Protein AF-A0A1H6X1F2-F1 (afdb_monomer_lite)

Foldseek 3Di:
DPVVVVVCCVVVVVVDDDDPVRCVVCVVVVVVVVVCLVVVHAAEAEFEDAALQPDQLVVQLVVLVVCVVVVRPRYHYYYYHPHYDDHDVVSVVVVCVRDVPPPDPPPPD

Radius of gyration: 15.28 Å; chains: 1; bounding box: 29×34×39 Å

Sequence (109 aa):
MYPTLFNTIEQSINKVFISEERKELLQPLIYYIQGKVTSKEPVQLNFICTHNSRRSHLAQIWAEVAINYFSIPSIMCYSGGTEETALYPTIILVSEVSHPKLGLIEVKK

Secondary structure (DSSP, 8-state):
--HHHHHHHHHHHTT----HHHHHHHHHHHHHHHHHHHTT--EEEEEEESSSTTHHHHHHHHHHHHHHHTT--SEEEEEE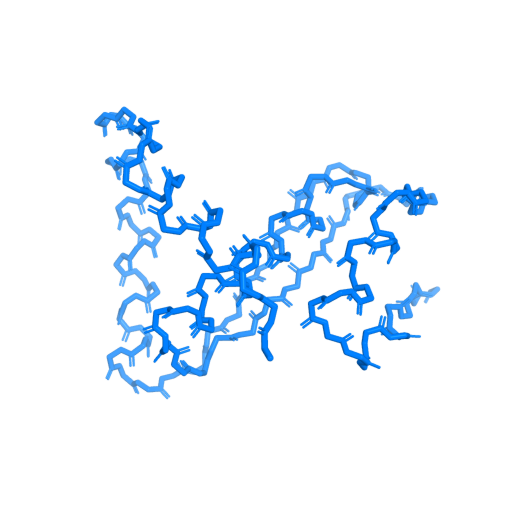ESS--PPPHHHHHHHHHH-TT--------

InterPro domains:
  IPR036196 Phosphotyrosine protein phosphatase I superfamily [SSF52788] (43-92)

Organism: NCBI:txid703342

pLDDT: mean 78.85, std 18.83, range [25.19, 97.0]

Structure (mmCIF, N/CA/C/O backbone):
data_AF-A0A1H6X1F2-F1
#
_entry.id   AF-A0A1H6X1F2-F1
#
loop_
_atom_site.group_PDB
_atom_site.id
_atom_site.type_symbol
_atom_site.label_atom_id
_atom_site.label_alt_id
_atom_site.label_comp_id
_atom_site.label_asym_id
_atom_site.label_entity_id
_atom_site.label_seq_id
_atom_site.pdbx_PDB_ins_code
_atom_site.Cartn_x
_atom_site.Cartn_y
_atom_site.Cartn_z
_atom_site.occupancy
_atom_site.B_iso_or_equiv
_atom_site.auth_seq_id
_atom_site.auth_comp_id
_atom_site.auth_asym_id
_atom_site.auth_atom_id
_atom_site.pdbx_PDB_model_num
ATOM 1 N N . MET A 1 1 ? -10.956 -21.249 3.118 1.00 56.66 1 MET A N 1
ATOM 2 C CA . MET A 1 1 ? -10.330 -19.908 3.122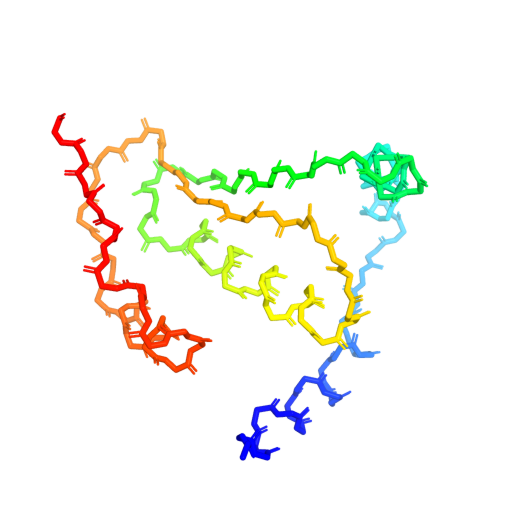 1.00 56.66 1 MET A CA 1
ATOM 3 C C . MET A 1 1 ? -8.839 -20.103 3.350 1.00 56.66 1 MET A C 1
ATOM 5 O O . MET A 1 1 ? -8.518 -20.898 4.218 1.00 56.66 1 MET A O 1
ATOM 9 N N . TYR A 1 2 ? -7.966 -19.510 2.530 1.00 75.50 2 TYR A N 1
ATOM 10 C CA . TYR A 1 2 ? -6.529 -19.824 2.422 1.00 75.50 2 TYR A CA 1
ATOM 11 C C . TYR A 1 2 ? -5.754 -19.643 3.751 1.00 75.50 2 TYR A C 1
ATOM 13 O O . TYR A 1 2 ? -5.339 -18.525 4.061 1.00 75.50 2 TYR A O 1
ATOM 21 N N . PRO A 1 3 ? -5.520 -20.714 4.537 1.00 77.62 3 PRO A N 1
ATOM 22 C CA . PRO A 1 3 ? -4.988 -20.587 5.898 1.00 77.62 3 PRO A CA 1
ATOM 23 C C . PRO A 1 3 ? -3.515 -20.164 5.900 1.00 77.62 3 PRO A C 1
ATOM 25 O O . PRO A 1 3 ? -3.083 -19.406 6.763 1.00 77.62 3 PRO A O 1
ATOM 28 N N . THR A 1 4 ? -2.753 -20.587 4.887 1.00 83.81 4 THR A N 1
ATOM 29 C CA . THR A 1 4 ? -1.360 -20.175 4.689 1.00 83.81 4 THR A CA 1
ATOM 30 C C . THR A 1 4 ? -1.250 -18.668 4.480 1.00 83.81 4 THR A C 1
ATOM 32 O O . THR A 1 4 ? -0.432 -18.035 5.134 1.00 83.81 4 THR A O 1
ATOM 35 N N . LEU A 1 5 ? -2.105 -18.084 3.631 1.00 80.25 5 LEU A N 1
ATOM 36 C CA . LEU A 1 5 ? -2.103 -16.644 3.358 1.00 80.25 5 LEU A CA 1
ATOM 37 C C . LEU A 1 5 ? -2.429 -15.839 4.619 1.00 80.25 5 LEU A C 1
ATOM 39 O O . LEU A 1 5 ? -1.726 -14.883 4.931 1.00 80.25 5 LEU A O 1
ATOM 43 N N . PHE A 1 6 ? -3.458 -16.256 5.362 1.00 83.38 6 PHE A N 1
ATOM 44 C CA . PHE A 1 6 ? -3.837 -15.602 6.614 1.00 83.38 6 PHE A CA 1
ATOM 45 C C . PHE A 1 6 ? -2.685 -15.622 7.629 1.00 83.38 6 PHE A C 1
ATOM 47 O O . PHE A 1 6 ? -2.293 -14.577 8.140 1.00 83.38 6 PHE A O 1
ATOM 54 N N . ASN A 1 7 ? -2.069 -16.789 7.837 1.00 85.38 7 ASN A N 1
ATOM 55 C CA . ASN A 1 7 ? -0.923 -16.926 8.734 1.00 85.38 7 ASN A CA 1
ATOM 56 C C . ASN A 1 7 ? 0.277 -16.081 8.285 1.00 85.38 7 ASN A C 1
ATOM 58 O O . ASN A 1 7 ? 0.965 -15.505 9.125 1.00 85.38 7 ASN A O 1
ATOM 62 N N . THR A 1 8 ? 0.536 -15.984 6.977 1.00 85.88 8 THR A N 1
ATOM 63 C CA . THR A 1 8 ? 1.590 -15.109 6.449 1.00 85.88 8 THR A CA 1
ATOM 64 C C . THR A 1 8 ? 1.301 -13.643 6.765 1.00 85.88 8 THR A C 1
ATOM 66 O O . THR A 1 8 ? 2.194 -12.951 7.243 1.00 85.88 8 THR A O 1
ATOM 69 N N . ILE A 1 9 ? 0.067 -13.174 6.560 1.00 86.25 9 ILE A N 1
ATOM 70 C CA . ILE A 1 9 ? -0.320 -11.788 6.863 1.00 86.25 9 ILE A CA 1
ATOM 71 C C . ILE A 1 9 ? -0.126 -11.493 8.357 1.00 86.25 9 ILE A C 1
ATOM 73 O O . ILE A 1 9 ? 0.587 -10.547 8.688 1.00 86.25 9 ILE A O 1
ATOM 77 N N . GLU A 1 10 ? -0.662 -12.335 9.244 1.00 86.25 10 GLU A N 1
ATOM 78 C CA . GLU A 1 10 ? -0.521 -12.209 10.707 1.00 86.25 10 GLU A CA 1
ATOM 79 C C . GLU A 1 10 ? 0.945 -12.111 11.150 1.00 86.25 10 GLU A C 1
ATOM 81 O O . GLU A 1 10 ? 1.337 -11.249 11.941 1.00 86.25 10 GLU A O 1
ATOM 86 N N . GLN A 1 11 ? 1.792 -12.987 10.606 1.00 85.69 11 GLN A N 1
ATOM 87 C CA . GLN A 1 11 ? 3.205 -13.044 10.968 1.00 85.69 11 GLN A CA 1
ATOM 88 C C . GLN A 1 11 ? 4.025 -11.888 10.397 1.00 85.69 11 GLN A C 1
ATOM 90 O O . GLN A 1 11 ? 5.096 -11.600 10.940 1.00 85.69 11 GLN A O 1
ATOM 95 N N . SER A 1 12 ? 3.576 -11.265 9.307 1.00 84.88 12 SER A N 1
ATOM 96 C CA . SER A 1 12 ? 4.316 -10.220 8.602 1.00 84.88 12 SER A CA 1
ATOM 97 C C . SER A 1 12 ? 3.882 -8.812 8.993 1.00 84.88 12 SER A C 1
ATOM 99 O O . SER A 1 12 ? 4.750 -7.955 9.134 1.00 84.88 12 SER A O 1
ATOM 101 N N . ILE A 1 13 ? 2.587 -8.560 9.208 1.00 81.56 13 ILE A N 1
ATOM 102 C CA . ILE A 1 13 ? 2.045 -7.199 9.351 1.00 81.56 13 ILE A CA 1
ATOM 103 C C . ILE A 1 13 ? 2.634 -6.451 10.552 1.00 81.56 13 ILE A C 1
ATOM 105 O O . ILE A 1 13 ? 3.012 -5.289 10.438 1.00 81.56 13 ILE A O 1
ATOM 109 N N . ASN A 1 14 ? 2.839 -7.161 11.664 1.00 75.81 14 ASN A N 1
ATOM 110 C CA . ASN A 1 14 ? 3.421 -6.613 12.891 1.00 75.81 14 ASN A CA 1
ATOM 111 C C . ASN A 1 14 ? 4.955 -6.502 12.849 1.00 75.81 14 ASN A C 1
ATOM 113 O O . ASN A 1 14 ? 5.558 -5.935 13.756 1.00 75.81 14 ASN A O 1
ATOM 117 N N . LYS A 1 15 ? 5.604 -7.061 11.819 1.00 83.31 15 LYS A N 1
ATOM 118 C CA . LYS A 1 15 ? 7.068 -7.055 11.659 1.00 83.31 15 LYS A CA 1
ATOM 119 C C . LYS A 1 15 ? 7.554 -6.027 10.641 1.00 83.31 15 LYS A C 1
ATOM 121 O O . LYS A 1 15 ? 8.763 -5.864 10.484 1.00 83.31 15 LYS A O 1
ATOM 126 N N . VAL A 1 16 ? 6.646 -5.352 9.935 1.00 84.38 16 VAL A N 1
ATOM 127 C CA . VAL A 1 16 ? 7.026 -4.314 8.975 1.00 84.38 16 VAL A CA 1
ATOM 128 C C . VAL A 1 16 ? 7.554 -3.107 9.743 1.00 84.38 16 VAL A C 1
ATOM 130 O O . VAL A 1 16 ? 6.804 -2.372 10.380 1.00 84.38 16 VAL A O 1
ATOM 133 N N . PHE A 1 17 ? 8.865 -2.891 9.667 1.00 89.94 17 PHE A N 1
ATOM 134 C CA . PHE A 1 17 ? 9.474 -1.670 10.167 1.00 89.94 17 PHE A CA 1
ATOM 135 C C . PHE A 1 17 ? 9.176 -0.509 9.209 1.00 89.94 17 PHE A C 1
ATOM 137 O O . PHE A 1 17 ? 9.514 -0.565 8.026 1.00 89.94 17 PHE A O 1
ATOM 144 N N . ILE A 1 18 ? 8.561 0.551 9.732 1.00 89.88 18 ILE A N 1
ATOM 145 C CA . ILE A 1 18 ? 8.316 1.813 9.027 1.00 89.88 18 ILE A CA 1
ATOM 146 C C . ILE A 1 18 ? 8.982 2.911 9.853 1.00 89.88 18 ILE A C 1
ATOM 148 O O . ILE A 1 18 ? 8.654 3.065 11.030 1.00 89.88 18 ILE A O 1
ATOM 152 N N . SER A 1 19 ? 9.916 3.652 9.254 1.00 95.81 19 SER A N 1
ATOM 153 C CA . SER A 1 19 ? 10.603 4.751 9.940 1.00 95.81 19 SER A CA 1
ATOM 154 C C . SER A 1 19 ? 9.634 5.872 10.324 1.00 95.81 19 SER A C 1
ATOM 156 O O . SER A 1 19 ? 8.629 6.089 9.643 1.00 95.81 19 SER A O 1
ATOM 158 N N . GLU A 1 20 ? 9.955 6.619 11.382 1.00 95.75 20 GLU A N 1
ATOM 159 C CA . GLU A 1 20 ? 9.141 7.764 11.819 1.00 95.75 20 GLU A CA 1
ATOM 160 C C . GLU A 1 20 ? 8.999 8.817 10.714 1.00 95.75 20 GLU A C 1
ATOM 162 O O . GLU A 1 20 ? 7.887 9.235 10.417 1.00 95.75 20 GLU A O 1
ATOM 167 N N . GLU A 1 21 ? 10.080 9.118 9.986 1.00 97.00 21 GLU A N 1
ATOM 168 C CA . GLU A 1 21 ? 10.047 10.004 8.812 1.00 97.00 21 GLU A CA 1
ATOM 169 C C . GLU A 1 21 ? 8.998 9.558 7.776 1.00 97.00 21 GLU A C 1
ATOM 171 O O . GLU A 1 21 ? 8.260 10.370 7.219 1.00 97.00 21 GLU A O 1
ATOM 176 N N . ARG A 1 22 ? 8.882 8.245 7.519 1.00 95.56 22 ARG A N 1
ATOM 177 C CA . ARG A 1 22 ? 7.886 7.721 6.573 1.00 95.56 22 ARG A CA 1
ATOM 178 C C . ARG A 1 22 ? 6.472 7.801 7.130 1.00 95.56 22 ARG A C 1
ATOM 180 O O . ARG A 1 22 ? 5.555 8.032 6.346 1.00 95.56 22 ARG A O 1
ATOM 187 N N . LYS A 1 23 ? 6.280 7.622 8.439 1.00 94.25 23 LYS A N 1
ATOM 188 C CA . LYS A 1 23 ? 4.969 7.804 9.080 1.00 94.25 23 LYS A CA 1
ATOM 189 C C . LYS A 1 23 ? 4.522 9.259 8.987 1.00 94.25 23 LYS A C 1
ATOM 191 O O . LYS A 1 23 ? 3.413 9.511 8.527 1.00 94.25 23 LYS A O 1
ATOM 196 N N . GLU A 1 24 ? 5.403 10.197 9.325 1.00 96.69 24 GLU A N 1
ATOM 197 C CA . GLU A 1 24 ? 5.139 11.636 9.231 1.00 96.69 24 GLU A CA 1
ATOM 198 C C . GLU A 1 24 ? 4.801 12.054 7.797 1.00 96.69 24 GLU A C 1
ATOM 200 O O . GLU A 1 24 ? 3.791 12.719 7.566 1.00 96.69 24 GLU A O 1
ATOM 205 N N . LEU A 1 25 ? 5.578 11.584 6.815 1.00 96.81 25 LEU A N 1
ATOM 206 C CA . LEU A 1 25 ? 5.326 11.849 5.398 1.00 96.81 25 LEU A CA 1
ATOM 207 C C . LEU A 1 25 ? 3.957 11.325 4.930 1.00 96.81 25 LEU A C 1
ATOM 209 O O . LEU A 1 25 ? 3.305 11.953 4.096 1.00 96.81 25 LEU A O 1
ATOM 213 N N . LEU A 1 26 ? 3.520 10.167 5.436 1.00 95.06 26 LEU A N 1
ATOM 214 C CA . LEU A 1 26 ? 2.242 9.549 5.067 1.00 95.06 26 LEU A CA 1
ATOM 215 C C . LEU A 1 26 ? 1.050 10.102 5.857 1.00 95.06 26 LEU A C 1
ATOM 217 O O . LEU A 1 26 ? -0.095 9.882 5.454 1.00 95.06 26 LEU A O 1
ATOM 221 N N . GLN A 1 27 ? 1.287 10.844 6.938 1.00 96.38 27 GLN A N 1
ATOM 222 C CA . GLN A 1 27 ? 0.243 11.339 7.829 1.00 96.38 27 GLN A CA 1
ATOM 223 C C . GLN A 1 27 ? -0.857 12.153 7.113 1.00 96.38 27 GLN A C 1
ATOM 225 O O . GLN A 1 27 ? -2.035 11.899 7.380 1.00 96.38 27 GLN A O 1
ATOM 230 N N . PRO A 1 28 ? -0.552 13.064 6.162 1.00 96.44 28 PRO A N 1
ATOM 231 C CA . PRO A 1 28 ? -1.588 13.797 5.431 1.00 96.44 28 PRO A CA 1
ATOM 232 C C . PRO A 1 28 ? -2.487 12.884 4.588 1.00 96.44 28 PRO A C 1
ATOM 234 O O . PRO A 1 28 ? -3.701 13.078 4.539 1.00 96.44 28 PRO A O 1
ATOM 237 N N . LEU A 1 29 ? -1.903 11.860 3.955 1.00 93.75 29 LEU A N 1
ATOM 238 C CA . LEU A 1 29 ? -2.649 10.877 3.167 1.00 93.75 29 LEU A CA 1
ATOM 239 C C . LEU A 1 29 ? -3.561 10.035 4.067 1.00 93.75 29 LEU A C 1
ATOM 241 O O . LEU A 1 29 ? -4.724 9.818 3.729 1.00 93.75 29 LEU A O 1
ATOM 245 N N . ILE A 1 30 ? -3.052 9.608 5.227 1.00 93.88 30 ILE A N 1
ATOM 246 C CA . ILE A 1 30 ? -3.829 8.872 6.232 1.00 93.88 30 ILE A CA 1
ATOM 247 C C . ILE A 1 30 ? -5.024 9.709 6.688 1.00 93.88 30 ILE A C 1
ATOM 249 O O . ILE A 1 30 ? -6.148 9.213 6.676 1.00 93.88 30 ILE A O 1
ATOM 253 N N . TYR A 1 31 ? -4.814 10.982 7.034 1.00 96.50 31 TYR A N 1
ATOM 254 C CA . TYR A 1 31 ? -5.905 11.862 7.456 1.00 96.50 31 TYR A CA 1
ATOM 255 C C . TYR A 1 31 ? -6.950 12.077 6.364 1.00 96.50 31 TYR A C 1
ATOM 257 O O . TYR A 1 31 ? -8.145 12.039 6.655 1.00 96.50 31 TYR A O 1
ATOM 265 N N . TYR A 1 32 ? -6.526 12.247 5.111 1.00 94.69 32 TYR A N 1
ATOM 266 C CA . TYR A 1 32 ? -7.448 12.379 3.987 1.00 94.69 32 TYR A CA 1
ATOM 267 C C . TYR A 1 32 ? -8.326 11.130 3.817 1.00 94.69 32 TYR A C 1
ATOM 269 O O . TYR A 1 32 ? -9.553 11.235 3.756 1.00 94.69 32 TYR A O 1
ATOM 277 N N . ILE A 1 33 ? -7.709 9.943 3.788 1.00 93.69 33 ILE A N 1
ATOM 278 C CA . ILE A 1 33 ? -8.425 8.669 3.635 1.00 93.69 33 ILE A CA 1
ATOM 279 C C . ILE A 1 33 ? -9.351 8.435 4.830 1.00 93.69 33 ILE A C 1
ATOM 281 O O . ILE A 1 33 ? -10.524 8.126 4.641 1.00 93.69 33 ILE A O 1
ATOM 285 N N . GLN A 1 34 ? -8.858 8.628 6.056 1.00 94.00 34 GLN A N 1
ATOM 286 C CA . GLN A 1 34 ? -9.656 8.438 7.265 1.00 94.00 34 GLN A CA 1
ATOM 287 C C . GLN A 1 34 ? -10.854 9.389 7.302 1.00 94.00 34 GLN A C 1
ATOM 289 O O . GLN A 1 34 ? -11.946 8.962 7.662 1.00 94.00 34 GLN A O 1
ATOM 294 N N . GLY A 1 35 ? -10.682 10.650 6.894 1.00 95.56 35 GLY A N 1
ATOM 295 C CA . GLY A 1 35 ? -11.781 11.607 6.782 1.00 95.56 35 GLY A CA 1
ATOM 296 C C . GLY A 1 35 ? -12.882 11.104 5.847 1.00 95.56 35 GLY A C 1
ATOM 297 O O . GLY A 1 35 ? -14.050 11.089 6.229 1.00 95.56 35 GLY A O 1
ATOM 298 N N . LYS A 1 36 ? -12.510 10.602 4.663 1.00 94.62 36 LYS A N 1
ATOM 299 C CA . LYS A 1 36 ? -13.453 10.004 3.704 1.00 94.62 36 LYS A CA 1
ATOM 300 C C . LYS A 1 36 ? -14.159 8.772 4.274 1.00 94.62 36 LYS A C 1
ATOM 302 O O . LYS A 1 36 ? -15.380 8.683 4.185 1.00 94.62 36 LYS A O 1
ATOM 307 N N . VAL A 1 37 ? -13.415 7.865 4.912 1.00 92.19 37 VAL A N 1
ATOM 308 C CA . VAL A 1 37 ? -13.967 6.653 5.543 1.00 92.19 37 VAL A CA 1
ATOM 309 C C . VAL A 1 37 ? -14.962 7.015 6.648 1.00 92.19 37 VAL A C 1
ATOM 311 O O . VAL A 1 37 ? -16.075 6.490 6.668 1.00 92.19 37 VAL A O 1
ATOM 314 N N . THR A 1 38 ? -14.606 7.950 7.532 1.00 93.94 38 THR A N 1
ATOM 315 C CA . THR A 1 38 ? -15.483 8.425 8.613 1.00 93.94 38 THR A CA 1
ATOM 316 C C . THR A 1 38 ? -16.754 9.075 8.060 1.00 93.94 38 THR A C 1
ATOM 318 O O . THR A 1 38 ? -17.845 8.815 8.567 1.00 93.94 38 THR A O 1
ATOM 321 N N . SER A 1 39 ? -16.637 9.857 6.983 1.00 95.00 39 SER A N 1
ATOM 322 C CA . SER A 1 39 ? -17.772 10.473 6.281 1.00 95.00 39 SER A CA 1
ATOM 323 C C . SER A 1 39 ? -18.554 9.504 5.386 1.00 95.00 39 SER A C 1
ATOM 325 O O . SER A 1 39 ? -19.537 9.910 4.768 1.00 95.00 39 SER A O 1
ATOM 327 N N . LYS A 1 40 ? -18.156 8.224 5.317 1.00 92.75 40 LYS A N 1
ATOM 328 C CA . LYS A 1 40 ? -18.737 7.193 4.434 1.00 92.75 40 LYS A CA 1
ATOM 329 C C . LYS A 1 40 ? -18.706 7.573 2.950 1.00 92.75 40 LYS A C 1
ATOM 331 O O . LYS A 1 40 ? -19.547 7.134 2.167 1.00 92.75 40 LYS A O 1
ATOM 336 N N . GLU A 1 41 ? -17.733 8.385 2.564 1.00 91.88 41 GLU A N 1
ATOM 337 C CA . GLU A 1 41 ? -17.490 8.749 1.177 1.00 91.88 41 GLU A CA 1
ATOM 338 C C . GLU A 1 41 ? -16.654 7.665 0.481 1.00 91.88 41 GLU A C 1
ATOM 340 O O . GLU A 1 41 ? -15.807 7.033 1.120 1.00 91.88 41 GLU A O 1
ATOM 345 N N . PRO A 1 42 ? -16.852 7.441 -0.830 1.00 89.38 42 PRO A N 1
ATOM 346 C CA . PRO A 1 42 ? -16.041 6.488 -1.574 1.00 89.38 42 PRO A CA 1
ATOM 347 C C . PRO A 1 42 ? -14.574 6.934 -1.609 1.00 89.38 42 PRO A C 1
ATOM 349 O O . PRO A 1 42 ? -14.269 8.095 -1.892 1.00 89.38 42 PRO A O 1
ATOM 352 N N . VAL A 1 43 ? -13.661 5.990 -1.378 1.00 93.38 43 VAL A N 1
ATOM 353 C CA . VAL A 1 43 ? -12.214 6.203 -1.513 1.00 93.38 43 VAL A CA 1
ATOM 354 C C . VAL A 1 43 ? -11.718 5.465 -2.747 1.00 93.38 43 VAL A C 1
ATOM 356 O O . VAL A 1 43 ? -12.002 4.283 -2.931 1.00 93.38 43 VAL A O 1
ATOM 359 N N . GLN A 1 44 ? -10.948 6.155 -3.583 1.00 92.56 44 GLN A N 1
ATOM 360 C CA . GLN A 1 44 ? -10.278 5.567 -4.740 1.00 92.56 44 GLN A CA 1
ATOM 361 C C . GLN A 1 44 ? -8.768 5.717 -4.570 1.00 92.56 44 GLN A C 1
ATOM 363 O O . GLN A 1 44 ? -8.260 6.834 -4.470 1.00 92.56 44 GLN A O 1
ATOM 368 N N . LEU A 1 45 ? -8.052 4.596 -4.517 1.00 92.75 45 LEU A N 1
ATOM 369 C CA . LEU A 1 45 ? -6.596 4.559 -4.409 1.00 92.75 45 LEU A CA 1
ATOM 370 C C . LEU A 1 45 ? -5.995 4.168 -5.757 1.00 92.75 45 LEU A C 1
ATOM 372 O O . LEU A 1 45 ? -6.191 3.048 -6.219 1.00 92.75 45 LEU A O 1
ATOM 376 N N . ASN A 1 46 ? -5.241 5.083 -6.363 1.00 92.31 46 ASN A N 1
ATOM 377 C CA . ASN A 1 46 ? -4.541 4.856 -7.625 1.00 92.31 46 ASN A CA 1
ATOM 378 C C . ASN A 1 46 ? -3.043 4.683 -7.361 1.00 92.31 46 ASN A C 1
ATOM 380 O O . ASN A 1 46 ? -2.356 5.636 -6.991 1.00 92.31 46 ASN A O 1
ATOM 384 N N . PHE A 1 47 ? -2.523 3.478 -7.574 1.00 90.69 47 PHE A N 1
ATOM 385 C CA . PHE A 1 47 ? -1.096 3.194 -7.452 1.00 90.69 47 PHE A CA 1
ATOM 386 C C . PHE A 1 47 ? -0.410 3.370 -8.802 1.00 90.69 47 PHE A C 1
ATOM 388 O O . PHE A 1 47 ? -0.694 2.644 -9.748 1.00 90.69 47 PHE A O 1
ATOM 395 N N . ILE A 1 48 ? 0.527 4.309 -8.899 1.00 88.44 48 ILE A N 1
ATOM 396 C CA . ILE A 1 48 ? 1.216 4.618 -10.156 1.00 88.44 48 ILE A CA 1
ATOM 397 C C . ILE A 1 48 ? 2.675 4.180 -10.056 1.00 88.44 48 ILE A C 1
ATOM 399 O O . ILE A 1 48 ? 3.369 4.471 -9.082 1.00 88.44 48 ILE A O 1
ATOM 403 N N . CYS A 1 49 ? 3.160 3.476 -11.076 1.00 85.88 49 CYS A N 1
ATOM 404 C CA . CYS A 1 49 ? 4.592 3.308 -11.309 1.00 85.88 49 CYS A CA 1
ATOM 405 C C . CYS A 1 49 ? 4.921 3.631 -12.771 1.00 85.88 49 CYS A C 1
ATOM 407 O O . CYS A 1 49 ? 4.020 3.922 -13.542 1.00 85.88 49 CYS A O 1
ATOM 409 N N . THR A 1 50 ? 6.191 3.586 -13.176 1.00 86.62 50 THR A N 1
ATOM 410 C CA . THR A 1 50 ? 6.573 3.979 -14.546 1.00 86.62 50 THR A CA 1
ATOM 411 C C . THR A 1 50 ? 5.856 3.156 -15.620 1.00 86.62 50 THR A C 1
ATOM 413 O O . THR A 1 50 ? 5.238 3.708 -16.509 1.00 86.62 50 THR A O 1
ATOM 416 N N . HIS A 1 51 ? 5.858 1.832 -15.495 1.00 84.06 51 HIS A N 1
ATOM 417 C CA . HIS A 1 51 ? 5.483 0.924 -16.587 1.00 84.06 51 HIS A CA 1
ATOM 418 C C . HIS A 1 51 ? 4.141 0.210 -16.386 1.00 84.06 51 HIS A C 1
ATOM 420 O O . HIS A 1 51 ? 3.814 -0.705 -17.133 1.00 84.06 51 HIS A O 1
ATOM 426 N N . ASN A 1 52 ? 3.458 0.485 -15.272 1.00 82.06 52 ASN A N 1
ATOM 427 C CA . ASN A 1 52 ? 2.419 -0.356 -14.662 1.00 82.06 52 ASN A CA 1
ATOM 428 C C . ASN A 1 52 ? 2.820 -1.820 -14.398 1.00 82.06 52 ASN A C 1
ATOM 430 O O . ASN A 1 52 ? 2.139 -2.499 -13.656 1.00 82.06 52 ASN A O 1
ATOM 434 N N . SER A 1 53 ? 3.929 -2.335 -14.917 1.00 81.31 53 SER A N 1
ATOM 435 C CA . SER A 1 53 ? 4.116 -3.776 -15.070 1.00 81.31 53 SER A CA 1
ATOM 436 C C . SER A 1 53 ? 4.355 -4.559 -13.788 1.00 81.31 53 SER A C 1
ATOM 438 O O . SER A 1 53 ? 4.291 -5.779 -13.856 1.00 81.31 53 SER A O 1
ATOM 440 N N . ARG A 1 54 ? 4.689 -3.902 -12.659 1.00 84.00 54 ARG A N 1
ATOM 441 C CA . ARG A 1 54 ? 5.049 -4.561 -11.383 1.00 84.00 54 ARG A CA 1
ATOM 442 C C . ARG A 1 54 ? 4.580 -3.867 -10.113 1.00 84.00 54 ARG A C 1
ATOM 444 O O . ARG A 1 54 ? 3.684 -4.348 -9.428 1.00 84.00 54 ARG A O 1
ATOM 451 N N . ARG A 1 55 ? 5.238 -2.762 -9.760 1.00 89.31 55 ARG A N 1
ATOM 452 C CA . ARG A 1 55 ? 5.134 -2.148 -8.424 1.00 89.31 55 ARG A CA 1
ATOM 453 C C . ARG A 1 55 ? 3.725 -1.640 -8.117 1.00 89.31 55 ARG A C 1
ATOM 455 O O . ARG A 1 55 ? 3.250 -1.839 -7.007 1.00 89.31 55 ARG A O 1
ATOM 462 N N . SER A 1 56 ? 3.062 -1.028 -9.095 1.00 87.38 56 SER A N 1
ATOM 463 C CA . SER A 1 56 ? 1.691 -0.531 -8.949 1.00 87.38 56 SER A CA 1
ATOM 464 C C . SER A 1 56 ? 0.673 -1.660 -8.784 1.00 87.38 56 SER A C 1
ATOM 466 O O . SER A 1 56 ? -0.188 -1.558 -7.918 1.00 87.38 56 SER A O 1
ATOM 468 N N . HIS A 1 57 ? 0.800 -2.762 -9.532 1.00 86.75 57 HIS A N 1
ATOM 469 C CA . HIS A 1 57 ? -0.063 -3.937 -9.346 1.00 86.75 57 HIS A CA 1
ATOM 470 C C . HIS A 1 57 ? 0.145 -4.604 -7.989 1.00 86.75 57 HIS A C 1
ATOM 472 O O . HIS A 1 57 ? -0.827 -4.914 -7.311 1.00 86.75 57 HIS A O 1
ATOM 478 N N . LEU A 1 58 ? 1.399 -4.796 -7.560 1.00 89.19 58 LEU A N 1
ATOM 479 C CA . LEU A 1 58 ? 1.675 -5.345 -6.230 1.00 89.19 58 LEU A CA 1
ATOM 480 C C . LEU A 1 58 ? 1.078 -4.456 -5.134 1.00 89.19 58 LEU A C 1
ATOM 482 O O . LEU A 1 58 ? 0.481 -4.974 -4.198 1.00 89.19 58 LEU A O 1
ATOM 486 N N . ALA A 1 59 ? 1.191 -3.132 -5.268 1.00 91.00 59 ALA A N 1
ATOM 487 C CA . ALA A 1 59 ? 0.587 -2.198 -4.327 1.00 91.00 59 ALA A CA 1
ATOM 488 C C . ALA A 1 59 ? -0.949 -2.283 -4.323 1.00 91.00 59 ALA A C 1
ATOM 490 O O . ALA A 1 59 ? -1.535 -2.325 -3.245 1.00 91.00 59 ALA A O 1
ATOM 491 N N . GLN A 1 60 ? -1.589 -2.389 -5.494 1.00 91.44 60 GLN A N 1
ATOM 492 C CA . GLN A 1 60 ? -3.036 -2.600 -5.597 1.00 91.44 60 GLN A CA 1
ATOM 493 C C . GLN A 1 60 ? -3.465 -3.885 -4.876 1.00 91.44 60 GLN A C 1
ATOM 495 O O . GLN A 1 60 ? -4.345 -3.833 -4.022 1.00 91.44 60 GLN A O 1
ATOM 500 N N . ILE A 1 61 ? -2.818 -5.017 -5.169 1.00 90.62 61 ILE A N 1
ATOM 501 C CA . ILE A 1 61 ? -3.160 -6.316 -4.571 1.00 90.62 61 ILE A CA 1
ATOM 502 C C . ILE A 1 61 ? -2.990 -6.270 -3.049 1.00 90.62 61 ILE A C 1
ATOM 504 O O . ILE A 1 61 ? -3.881 -6.689 -2.315 1.00 90.62 61 ILE A O 1
ATOM 508 N N . TRP A 1 62 ? -1.873 -5.733 -2.551 1.00 89.94 62 TRP A N 1
ATOM 509 C CA . TRP A 1 62 ? -1.642 -5.629 -1.108 1.00 89.94 62 TRP A CA 1
ATOM 510 C C . TRP A 1 62 ? -2.603 -4.659 -0.417 1.00 89.94 62 TRP A C 1
ATOM 512 O O . TRP A 1 62 ? -3.002 -4.917 0.718 1.00 89.94 62 TRP A O 1
ATOM 522 N N . ALA A 1 63 ? -3.013 -3.581 -1.088 1.00 90.88 63 ALA A N 1
ATOM 523 C CA . ALA A 1 63 ? -4.031 -2.677 -0.570 1.00 90.88 63 ALA A CA 1
ATOM 524 C C . ALA A 1 63 ? -5.393 -3.375 -0.473 1.00 90.88 63 ALA A C 1
ATOM 526 O O . ALA A 1 63 ? -6.018 -3.319 0.581 1.00 90.88 63 ALA A O 1
ATOM 527 N N . GLU A 1 64 ? -5.819 -4.098 -1.512 1.00 89.31 64 GLU A N 1
ATOM 528 C CA . GLU A 1 64 ? -7.052 -4.893 -1.483 1.00 89.31 64 GLU A CA 1
ATOM 529 C C . GLU A 1 64 ? -7.015 -5.951 -0.372 1.00 89.31 64 GLU A C 1
ATOM 531 O O . GLU A 1 64 ? -7.991 -6.106 0.364 1.00 89.31 64 GLU A O 1
ATOM 536 N N . VAL A 1 65 ? -5.884 -6.641 -0.193 1.00 88.44 65 VAL A N 1
ATOM 537 C CA . VAL A 1 65 ? -5.690 -7.595 0.911 1.00 88.44 65 VAL A CA 1
ATOM 538 C C . VAL A 1 65 ? -5.845 -6.901 2.265 1.00 88.44 65 VAL A C 1
ATOM 540 O O . VAL A 1 65 ? -6.578 -7.405 3.113 1.00 88.44 65 VAL A O 1
ATOM 543 N N . ALA A 1 66 ? -5.215 -5.742 2.469 1.00 88.75 66 ALA A N 1
ATOM 544 C CA . ALA A 1 66 ? -5.308 -4.996 3.722 1.00 88.75 66 ALA A CA 1
ATOM 545 C C . ALA A 1 66 ? -6.735 -4.490 3.993 1.00 88.75 66 ALA A C 1
ATOM 547 O O . ALA A 1 66 ? -7.231 -4.631 5.107 1.00 88.75 66 ALA A O 1
ATOM 548 N N . ILE A 1 67 ? -7.418 -3.953 2.979 1.00 89.38 67 ILE A N 1
ATOM 549 C CA . ILE A 1 67 ? -8.806 -3.475 3.068 1.00 89.38 67 ILE A CA 1
ATOM 550 C C . ILE A 1 67 ? -9.736 -4.606 3.519 1.00 89.38 67 ILE A C 1
ATOM 552 O O . ILE A 1 67 ? -10.526 -4.421 4.444 1.00 89.38 67 ILE A O 1
ATOM 556 N N . ASN A 1 68 ? -9.602 -5.788 2.906 1.00 87.38 68 ASN A N 1
ATOM 557 C CA . ASN A 1 68 ? -10.378 -6.968 3.281 1.00 87.38 68 ASN A CA 1
ATOM 558 C C . ASN A 1 68 ? -10.014 -7.469 4.686 1.00 87.38 68 ASN A C 1
ATOM 560 O O . ASN A 1 68 ? -10.903 -7.754 5.483 1.00 87.38 68 ASN A O 1
ATOM 564 N N . TYR A 1 69 ? -8.721 -7.544 5.011 1.00 86.94 69 TYR A N 1
ATOM 565 C CA . TYR A 1 69 ? -8.241 -8.028 6.307 1.00 86.94 69 TYR A CA 1
ATOM 566 C C . TYR A 1 69 ? -8.696 -7.128 7.471 1.00 86.94 69 TYR A C 1
ATOM 568 O O . TYR A 1 69 ? -9.193 -7.629 8.476 1.00 86.94 69 TYR A O 1
ATOM 576 N N . PHE A 1 70 ? -8.620 -5.803 7.316 1.00 87.81 70 PHE A N 1
ATOM 577 C CA . PHE A 1 70 ? -9.075 -4.834 8.322 1.00 87.81 70 PHE A CA 1
ATOM 578 C C . PHE A 1 70 ? -10.572 -4.505 8.238 1.00 87.81 70 PHE A C 1
ATOM 580 O O . PHE A 1 70 ? -11.056 -3.681 9.012 1.00 87.81 70 PHE A O 1
ATOM 587 N N . SER A 1 71 ? -11.317 -5.139 7.325 1.00 89.50 71 SER A N 1
ATOM 588 C CA . SER A 1 71 ? -12.758 -4.920 7.135 1.00 89.50 71 SER A CA 1
ATOM 589 C C . SER A 1 71 ? -13.132 -3.445 6.922 1.00 89.50 71 SER A C 1
ATOM 591 O O . SER A 1 71 ? -14.119 -2.962 7.478 1.00 89.50 71 SER A O 1
ATOM 593 N N . ILE A 1 72 ? -12.347 -2.716 6.120 1.00 86.69 72 ILE A N 1
ATOM 594 C CA . ILE A 1 72 ? -12.601 -1.302 5.810 1.00 86.69 72 ILE A CA 1
ATOM 595 C C . ILE A 1 72 ? -13.493 -1.228 4.561 1.00 86.69 72 ILE A C 1
ATOM 597 O O . ILE A 1 72 ? -13.035 -1.553 3.468 1.00 86.69 72 ILE A O 1
ATOM 601 N N . PRO A 1 73 ? -14.770 -0.828 4.666 1.00 80.25 73 PRO A N 1
ATOM 602 C CA . PRO A 1 73 ? -15.656 -0.799 3.509 1.00 80.25 73 PRO A CA 1
ATOM 603 C C . PRO A 1 73 ? -15.357 0.394 2.587 1.00 80.25 73 PRO A C 1
ATOM 605 O O . PRO A 1 73 ? -14.762 1.390 2.993 1.00 80.25 73 PRO A O 1
ATOM 608 N N . SER A 1 74 ? -15.859 0.319 1.351 1.00 83.25 74 SER A N 1
ATOM 609 C CA . SER A 1 74 ? -15.956 1.461 0.421 1.00 83.25 74 SER A CA 1
ATOM 610 C C . SER A 1 74 ? -14.630 2.052 -0.081 1.00 83.25 74 SER A C 1
ATOM 612 O O . SER A 1 74 ? -14.587 3.216 -0.490 1.00 83.25 74 SER A O 1
ATOM 614 N N . ILE A 1 75 ? -13.565 1.246 -0.115 1.00 90.50 75 ILE A N 1
ATOM 615 C CA . ILE A 1 75 ? -12.300 1.599 -0.768 1.00 90.50 75 ILE A CA 1
ATOM 616 C C . ILE A 1 75 ? -12.134 0.768 -2.045 1.00 90.50 75 ILE A C 1
ATOM 618 O O . ILE A 1 75 ? -12.196 -0.458 -2.004 1.00 90.50 75 ILE A O 1
ATOM 622 N N . MET A 1 76 ? -11.909 1.438 -3.176 1.00 91.19 76 MET A N 1
ATOM 623 C CA . MET A 1 76 ? -11.560 0.816 -4.456 1.00 91.19 76 MET A CA 1
ATOM 624 C C . MET A 1 76 ? -10.096 1.098 -4.787 1.00 91.19 76 MET A C 1
ATOM 626 O O . MET A 1 76 ? -9.622 2.224 -4.616 1.00 91.19 76 MET A O 1
ATOM 630 N N . CYS A 1 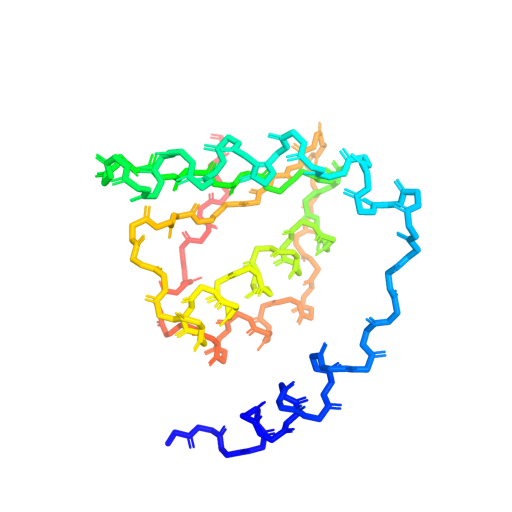77 ? -9.380 0.085 -5.268 1.00 92.19 77 CYS A N 1
ATOM 631 C CA . CYS A 1 77 ? -7.975 0.198 -5.642 1.00 92.19 77 CYS A CA 1
ATOM 632 C C . CYS A 1 77 ? -7.787 -0.012 -7.142 1.00 92.19 77 CYS A C 1
ATOM 634 O O . CYS A 1 77 ? -8.408 -0.882 -7.746 1.00 92.19 77 CYS A O 1
ATOM 636 N N . TYR A 1 78 ? -6.884 0.768 -7.721 1.00 90.88 78 TYR A N 1
ATOM 637 C CA . TYR A 1 78 ? -6.505 0.709 -9.124 1.00 90.88 78 TYR A CA 1
ATOM 638 C C . TYR A 1 78 ? -4.990 0.851 -9.251 1.00 90.88 78 TYR A C 1
ATOM 640 O O . TYR A 1 78 ? -4.309 1.352 -8.351 1.00 90.88 78 TYR A O 1
ATOM 648 N N . SER A 1 79 ? -4.451 0.450 -10.395 1.00 89.25 79 SER A N 1
ATOM 649 C CA . SER A 1 79 ? -3.040 0.621 -10.725 1.00 89.25 79 SER A CA 1
ATOM 650 C C . SER A 1 79 ? -2.870 1.224 -12.116 1.00 89.25 79 SER A C 1
ATOM 652 O O . SER A 1 79 ? -3.719 1.035 -12.982 1.00 89.25 79 SER A O 1
ATOM 654 N N . GLY A 1 80 ? -1.787 1.980 -12.304 1.00 86.12 80 GLY A N 1
ATOM 655 C CA . GLY A 1 80 ? -1.484 2.691 -13.545 1.00 86.12 80 GLY A CA 1
ATOM 656 C C . GLY A 1 80 ? 0.012 2.754 -13.870 1.00 86.12 80 GLY A C 1
ATOM 657 O O . GLY A 1 80 ? 0.875 2.517 -13.010 1.00 86.12 80 GLY A O 1
ATOM 658 N N . GLY A 1 81 ? 0.305 3.082 -15.130 1.00 82.44 81 GLY A N 1
ATOM 659 C CA . GLY A 1 81 ? 1.634 3.336 -15.688 1.00 82.44 81 GLY A CA 1
ATOM 660 C C . GLY A 1 81 ? 1.726 4.735 -16.291 1.00 82.44 81 GLY A C 1
ATOM 661 O O . GLY A 1 81 ? 0.729 5.235 -16.801 1.00 82.44 81 GLY A O 1
ATOM 662 N N . THR A 1 82 ? 2.900 5.363 -16.248 1.00 78.06 82 THR A N 1
ATOM 663 C CA . THR A 1 82 ? 3.171 6.575 -17.046 1.00 78.06 82 THR A CA 1
AT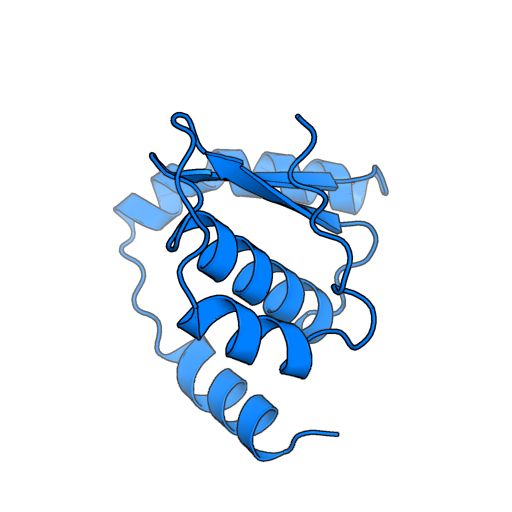OM 664 C C . THR A 1 82 ? 3.651 6.244 -18.463 1.00 78.06 82 THR A C 1
ATOM 666 O O . THR A 1 82 ? 3.649 7.119 -19.319 1.00 78.06 82 THR A O 1
ATOM 669 N N . GLU A 1 83 ? 4.044 4.990 -18.708 1.00 66.75 83 GLU A N 1
ATOM 670 C CA . GLU A 1 83 ? 4.469 4.428 -19.991 1.00 66.75 83 GLU A CA 1
ATOM 671 C C 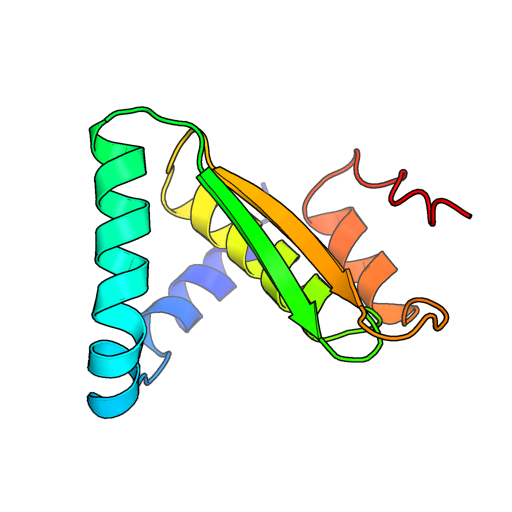. GLU A 1 83 ? 3.829 3.047 -20.206 1.00 66.75 83 GLU A C 1
ATOM 673 O O . GLU A 1 83 ? 3.653 2.272 -19.257 1.00 66.75 83 GLU A O 1
ATOM 678 N N . GLU A 1 84 ? 3.489 2.728 -21.457 1.00 55.22 84 G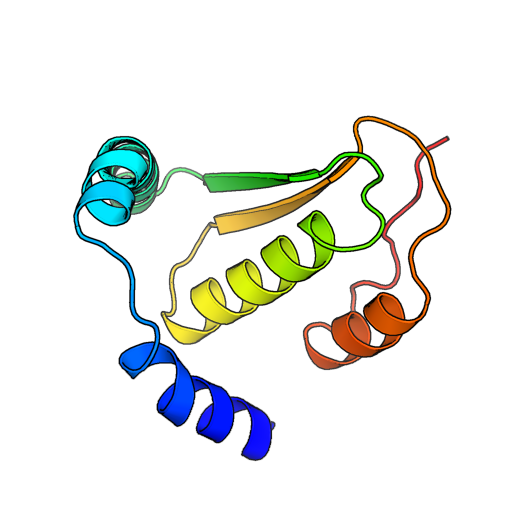LU A N 1
ATOM 679 C CA . GLU A 1 84 ? 2.820 1.480 -21.826 1.00 55.22 84 GLU A CA 1
ATOM 680 C C . GLU A 1 84 ? 3.843 0.362 -22.068 1.00 55.22 84 GLU A C 1
ATOM 682 O O . GLU A 1 84 ? 4.662 0.424 -22.984 1.00 55.22 84 GLU A O 1
ATOM 687 N N . THR A 1 85 ? 3.801 -0.690 -21.248 1.00 58.50 85 THR A N 1
ATOM 688 C CA . THR A 1 85 ? 4.553 -1.931 -21.494 1.00 58.50 85 THR A CA 1
ATOM 689 C C . THR A 1 85 ? 3.724 -3.143 -21.083 1.00 58.50 85 THR A C 1
ATOM 691 O O . THR A 1 85 ? 2.818 -3.033 -20.256 1.00 58.50 85 THR A O 1
ATOM 694 N N . ALA A 1 86 ? 4.042 -4.313 -21.645 1.00 62.56 86 ALA A N 1
ATOM 695 C CA . ALA A 1 86 ? 3.374 -5.562 -21.298 1.00 62.56 86 ALA A CA 1
ATOM 696 C C . ALA A 1 86 ? 3.459 -5.859 -19.787 1.00 62.56 86 ALA A C 1
ATOM 698 O O . ALA A 1 86 ? 4.500 -5.685 -19.143 1.00 62.56 86 ALA A O 1
ATOM 699 N N . LEU A 1 87 ? 2.348 -6.339 -19.228 1.00 58.12 87 LEU A N 1
ATOM 700 C CA . LEU A 1 87 ? 2.242 -6.738 -17.828 1.00 58.12 87 LEU A CA 1
ATOM 701 C C . LEU A 1 87 ? 3.202 -7.899 -17.525 1.00 58.12 87 LEU A C 1
ATOM 703 O O . LEU A 1 87 ? 3.320 -8.841 -18.309 1.00 58.12 87 LEU A O 1
ATOM 707 N N . TYR A 1 88 ? 3.908 -7.844 -16.390 1.00 64.25 88 TYR A N 1
ATOM 708 C CA . TYR A 1 88 ? 4.872 -8.888 -16.041 1.00 64.25 88 TYR A CA 1
ATOM 709 C C . TYR A 1 88 ? 4.138 -10.197 -15.684 1.00 64.25 88 TYR A C 1
ATOM 711 O O . TYR A 1 88 ? 3.327 -10.179 -14.753 1.00 64.25 88 TYR A O 1
ATOM 719 N N . PRO A 1 89 ? 4.427 -11.340 -16.343 1.00 64.44 89 PRO A N 1
ATOM 720 C CA . PRO A 1 89 ? 3.606 -12.554 -16.240 1.00 64.44 89 PRO A CA 1
ATOM 721 C C . PRO A 1 89 ? 3.378 -13.072 -14.814 1.00 64.44 89 PRO A C 1
ATOM 723 O O . PRO A 1 89 ? 2.315 -13.598 -14.502 1.00 64.44 89 PRO A O 1
ATOM 726 N N . THR A 1 90 ? 4.341 -12.887 -13.909 1.00 64.94 90 THR A N 1
ATOM 727 C CA . THR A 1 90 ? 4.240 -13.357 -12.518 1.00 64.94 90 THR A CA 1
ATOM 728 C C . THR A 1 90 ? 3.136 -12.657 -11.717 1.00 64.94 90 THR A C 1
ATOM 730 O O . THR A 1 90 ? 2.693 -13.189 -10.708 1.00 64.94 90 THR A O 1
ATOM 733 N N . ILE A 1 91 ? 2.658 -11.487 -12.147 1.00 58.53 91 ILE A N 1
ATOM 734 C CA . ILE A 1 91 ? 1.564 -10.773 -11.465 1.00 58.53 91 ILE A CA 1
ATOM 735 C C . ILE A 1 91 ? 0.213 -11.397 -11.761 1.00 58.53 91 ILE A C 1
ATOM 737 O O . ILE A 1 91 ? -0.640 -11.416 -10.878 1.00 58.53 91 ILE A O 1
ATOM 741 N N . ILE A 1 92 ? 0.055 -11.957 -12.960 1.00 61.81 92 ILE A N 1
ATOM 742 C CA . ILE A 1 92 ? -1.158 -12.666 -13.375 1.00 61.81 92 ILE A CA 1
ATOM 743 C C . ILE A 1 92 ? -1.435 -13.806 -12.386 1.00 61.81 92 ILE A C 1
ATOM 745 O O . ILE A 1 92 ? -2.537 -13.919 -11.852 1.00 61.81 92 ILE A O 1
ATOM 749 N N . LEU A 1 93 ? -0.385 -14.550 -12.022 1.00 59.59 93 LEU A N 1
ATOM 750 C CA . LEU A 1 93 ? -0.457 -15.634 -11.043 1.00 59.59 93 LEU A CA 1
ATOM 751 C C . LEU A 1 93 ? -0.893 -15.156 -9.644 1.00 59.59 93 LEU A C 1
ATOM 753 O O . LEU A 1 93 ? -1.593 -15.871 -8.935 1.00 59.59 93 LEU A O 1
ATOM 757 N N . VAL A 1 94 ? -0.489 -13.950 -9.228 1.00 58.66 94 VAL A N 1
ATOM 758 C CA . VAL A 1 94 ? -0.851 -13.396 -7.910 1.00 58.66 94 VAL A CA 1
ATOM 759 C C . VAL A 1 94 ? -2.299 -12.889 -7.904 1.00 58.66 94 VAL A C 1
ATOM 761 O O . VAL A 1 94 ? -2.988 -13.047 -6.897 1.00 58.66 94 VAL A O 1
ATOM 764 N N . SER A 1 95 ? -2.787 -12.328 -9.018 1.00 51.94 95 SER A N 1
ATOM 765 C CA . SER A 1 95 ? -4.158 -11.805 -9.121 1.00 51.94 95 SER A CA 1
ATOM 766 C C . SER A 1 95 ? -5.248 -12.882 -9.103 1.00 51.94 95 SER A C 1
ATOM 768 O O . SER A 1 95 ? -6.330 -12.644 -8.568 1.00 51.94 95 SER A O 1
ATOM 770 N N . GLU A 1 96 ? -4.972 -14.081 -9.624 1.00 45.28 96 GLU A N 1
ATOM 771 C CA . GLU A 1 96 ? -5.944 -15.187 -9.634 1.00 45.28 96 GLU A CA 1
ATOM 772 C C . GLU A 1 96 ? -6.266 -15.708 -8.223 1.00 45.28 96 GLU A C 1
ATOM 774 O O . GLU A 1 96 ? -7.365 -16.202 -7.968 1.00 45.28 96 GLU A O 1
ATOM 779 N N . VAL A 1 97 ? -5.328 -15.559 -7.283 1.00 46.88 97 VAL A N 1
ATOM 780 C CA . VAL A 1 97 ? -5.470 -16.042 -5.903 1.00 46.88 97 VAL A CA 1
ATOM 781 C C . VAL A 1 97 ? -6.296 -15.081 -5.039 1.00 46.88 97 VAL A C 1
ATOM 783 O O . VAL A 1 97 ? -6.992 -15.528 -4.125 1.00 46.88 97 VAL A O 1
ATOM 786 N N . SER A 1 98 ? -6.245 -13.772 -5.315 1.00 42.62 98 SER A N 1
ATOM 787 C CA . SER A 1 98 ? -6.905 -12.742 -4.502 1.00 42.62 98 SER A CA 1
ATOM 788 C C . SER A 1 98 ? -8.346 -12.438 -4.927 1.00 42.62 98 SER A C 1
ATOM 790 O O . SER A 1 98 ? -9.151 -12.105 -4.061 1.00 42.62 98 SER A O 1
ATOM 792 N N . HIS A 1 99 ? -8.706 -12.593 -6.208 1.00 43.72 99 HIS A N 1
ATOM 793 C CA . HIS A 1 99 ? -10.063 -12.338 -6.711 1.00 43.72 99 HIS A CA 1
ATOM 794 C C . HIS A 1 99 ? -10.370 -13.144 -7.998 1.00 43.72 99 HIS A C 1
ATOM 796 O O . HIS A 1 99 ? -9.851 -12.799 -9.059 1.00 43.72 99 HIS A O 1
ATOM 802 N N . PRO A 1 100 ? -11.320 -14.109 -7.997 1.00 43.41 100 PRO A N 1
ATOM 803 C CA . PRO A 1 100 ? -11.692 -14.889 -9.194 1.00 43.41 100 PRO A CA 1
ATOM 804 C C . PRO A 1 100 ? -12.311 -14.087 -10.357 1.00 43.41 100 PRO A C 1
ATOM 806 O O . PRO A 1 100 ? -12.690 -14.668 -11.369 1.00 43.41 100 PRO A O 1
ATOM 809 N N . LYS A 1 101 ? -12.488 -12.766 -10.215 1.00 40.12 101 LYS A N 1
ATOM 810 C CA . LYS A 1 101 ? -13.125 -11.887 -11.212 1.00 40.12 101 LYS A CA 1
ATOM 811 C C . LYS A 1 101 ? -12.184 -10.853 -11.839 1.00 40.12 101 LYS A C 1
ATOM 813 O O . LYS A 1 101 ? -12.646 -10.057 -12.649 1.00 40.12 101 LYS A O 1
ATOM 818 N N . LEU A 1 102 ? -10.882 -10.872 -11.543 1.00 41.06 102 LEU A N 1
ATOM 819 C CA . LEU A 1 102 ? -9.915 -9.922 -12.118 1.00 41.06 102 LEU A CA 1
ATOM 820 C C . LEU A 1 102 ? -9.400 -10.316 -13.522 1.00 41.06 102 LEU A C 1
ATOM 822 O O . LEU A 1 102 ? -8.303 -9.942 -13.919 1.00 41.06 102 LEU A O 1
ATOM 826 N N . GLY A 1 103 ? -10.212 -11.026 -14.312 1.00 38.91 103 GLY A N 1
ATOM 827 C CA . GLY A 1 103 ? -9.926 -11.358 -15.716 1.00 38.91 103 GLY A CA 1
ATOM 828 C C . GLY A 1 103 ? -10.130 -10.204 -16.710 1.00 38.91 103 GLY A C 1
ATOM 829 O O . GLY A 1 103 ? -10.127 -10.438 -17.912 1.00 38.91 103 GLY A O 1
ATOM 830 N N . LEU A 1 104 ? -10.343 -8.972 -16.240 1.00 35.72 104 LEU A N 1
ATOM 831 C CA . LEU A 1 104 ? -10.581 -7.798 -17.086 1.00 35.72 104 LEU A CA 1
ATOM 832 C C . LEU A 1 104 ? -9.841 -6.575 -16.531 1.00 35.72 104 LEU A C 1
ATOM 834 O O . LEU A 1 104 ? -10.445 -5.569 -16.169 1.00 35.72 104 LEU A O 1
ATOM 838 N N . ILE A 1 105 ? -8.511 -6.643 -16.487 1.00 39.16 105 ILE A N 1
ATOM 839 C CA . ILE A 1 105 ? -7.731 -5.431 -16.749 1.00 39.16 105 ILE A CA 1
ATOM 840 C C . ILE A 1 105 ? -7.728 -5.309 -18.274 1.00 39.16 105 ILE A C 1
ATOM 842 O O . ILE A 1 105 ? -6.834 -5.815 -18.949 1.00 39.16 105 ILE A O 1
ATOM 846 N N . GLU A 1 106 ? -8.794 -4.721 -18.830 1.00 33.22 106 GLU A N 1
ATOM 847 C CA . GLU A 1 106 ? -8.717 -4.179 -20.182 1.00 33.22 106 GLU A CA 1
ATOM 848 C C . GLU A 1 106 ? -7.571 -3.170 -20.167 1.00 33.22 106 GLU A C 1
ATOM 850 O O . GLU A 1 106 ? -7.675 -2.087 -19.587 1.00 33.22 106 GLU A O 1
ATOM 855 N N . VAL A 1 107 ? -6.470 -3.541 -20.817 1.00 34.06 107 VAL A N 1
ATOM 856 C CA . VAL A 1 107 ? -5.599 -2.578 -21.481 1.00 34.06 107 VAL A CA 1
ATOM 857 C C . VAL A 1 107 ? -6.510 -1.862 -22.473 1.00 34.06 107 VAL A C 1
ATOM 859 O O . VAL A 1 107 ? -6.727 -2.334 -23.590 1.00 34.06 107 VAL A O 1
ATOM 862 N N . LYS A 1 108 ? -7.171 -0.794 -22.021 1.00 25.19 108 LYS A N 1
ATOM 863 C CA . LYS A 1 108 ? -7.886 0.093 -22.926 1.00 25.19 108 LYS A CA 1
ATOM 864 C C . LYS A 1 108 ? -6.829 0.700 -23.839 1.00 25.19 108 LYS A C 1
ATOM 866 O O . LYS A 1 108 ? -5.996 1.470 -23.370 1.00 25.19 108 LYS A O 1
ATOM 871 N N . LYS A 1 109 ? -6.856 0.264 -25.099 1.00 33.28 109 LYS A N 1
ATOM 872 C CA . LYS A 1 109 ? -6.286 1.000 -26.229 1.00 33.28 109 LYS A CA 1
ATOM 873 C C . LYS A 1 109 ? -6.766 2.447 -26.225 1.00 33.28 109 LYS A C 1
ATOM 875 O O . LYS A 1 109 ? -7.930 2.671 -25.813 1.00 33.28 109 LYS A O 1
#